Protein AF-A0A917FLI6-F1 (afdb_monomer_lite)

Radius of gyration: 16.05 Å; chains: 1; bounding box: 42×16×43 Å

Organism: NCBI:txid1340531

pLDDT: mean 85.55, std 10.09, range [57.19, 95.19]

Foldseek 3Di:
DVVVVVVVVVVVVVVVLQVVLVVVQVVCCVPVVDRCDRVSSSVVVVVVVVVCCVVCVPPDPPD

Sequence (63 aa):
MKGIVILAAVLVSLGLYALIAWGVSVLIAFVFDYDIGFWRTVAAMFLVSSASNLVFSGIKRSD

Structure (mmCIF, N/CA/C/O backbone):
data_AF-A0A917FLI6-F1
#
_entry.id   AF-A0A917FLI6-F1
#
loop_
_atom_site.group_PDB
_atom_site.id
_atom_site.type_symbol
_atom_site.label_atom_id
_atom_site.label_alt_id
_atom_site.label_comp_id
_atom_site.label_asym_id
_atom_site.label_entity_id
_atom_site.label_seq_id
_atom_site.pdbx_PDB_ins_code
_atom_site.Cartn_x
_atom_site.Cartn_y
_atom_site.Cartn_z
_atom_site.occupancy
_atom_site.B_iso_or_equiv
_atom_site.auth_seq_id
_atom_site.auth_comp_id
_atom_site.auth_asym_id
_atom_site.auth_atom_id
_atom_site.pdbx_PDB_model_num
ATOM 1 N N . MET A 1 1 ? 18.031 -4.186 -24.925 1.00 62.06 1 MET A N 1
ATOM 2 C CA . MET A 1 1 ? 17.606 -5.310 -24.054 1.00 62.06 1 MET A CA 1
ATOM 3 C C . MET A 1 1 ? 17.593 -4.958 -22.564 1.00 62.06 1 MET A C 1
ATOM 5 O O . MET A 1 1 ? 16.564 -5.170 -21.945 1.00 62.06 1 MET A O 1
ATOM 9 N N . LYS A 1 2 ? 18.650 -4.363 -21.981 1.00 71.50 2 LYS A N 1
ATOM 10 C CA . LYS A 1 2 ? 18.705 -4.050 -20.532 1.00 71.50 2 LYS A CA 1
ATOM 11 C C . LYS A 1 2 ? 17.569 -3.140 -20.015 1.00 71.50 2 LYS A C 1
ATOM 13 O O . LYS A 1 2 ? 17.023 -3.409 -18.955 1.00 71.50 2 LYS A O 1
ATOM 18 N N . GLY A 1 3 ? 17.158 -2.120 -20.778 1.00 79.00 3 GLY A N 1
ATOM 19 C CA . GLY A 1 3 ? 16.082 -1.201 -20.363 1.00 79.00 3 GLY A CA 1
ATOM 20 C C . GLY A 1 3 ? 14.694 -1.848 -20.248 1.00 79.00 3 GLY A C 1
ATOM 21 O O . GLY A 1 3 ? 13.943 -1.526 -19.336 1.00 79.00 3 GLY A O 1
ATOM 22 N N . ILE A 1 4 ? 14.378 -2.814 -21.117 1.00 85.00 4 ILE A N 1
ATOM 23 C CA . ILE A 1 4 ? 13.094 -3.536 -21.090 1.00 85.00 4 ILE A CA 1
ATOM 24 C C . ILE A 1 4 ? 13.014 -4.445 -19.857 1.00 85.00 4 ILE A C 1
ATOM 26 O O . ILE A 1 4 ? 11.970 -4.523 -19.220 1.00 85.00 4 ILE A O 1
ATOM 30 N N . VAL A 1 5 ? 14.127 -5.083 -19.481 1.00 86.19 5 VAL A N 1
ATOM 31 C CA . VAL A 1 5 ? 14.201 -5.932 -18.281 1.00 86.19 5 VAL A CA 1
ATOM 32 C C . VAL A 1 5 ? 13.993 -5.108 -17.007 1.00 86.19 5 VAL A C 1
ATOM 34 O O . VAL A 1 5 ? 13.258 -5.531 -16.120 1.00 86.19 5 VAL A O 1
ATOM 37 N N . ILE A 1 6 ? 14.579 -3.908 -16.936 1.00 88.88 6 ILE A N 1
ATOM 38 C CA . ILE A 1 6 ? 14.385 -2.991 -15.801 1.00 88.88 6 ILE A CA 1
ATOM 39 C C . ILE A 1 6 ? 12.921 -2.545 -15.714 1.00 88.88 6 ILE A C 1
ATOM 41 O O . ILE A 1 6 ? 12.327 -2.609 -14.642 1.00 88.88 6 ILE A O 1
ATOM 45 N N . LEU A 1 7 ? 12.313 -2.157 -16.839 1.00 90.00 7 LEU A N 1
ATOM 46 C CA . LEU A 1 7 ? 10.898 -1.776 -16.878 1.00 90.00 7 LEU A CA 1
ATOM 47 C C . LEU A 1 7 ? 9.977 -2.925 -16.449 1.00 90.00 7 LEU A C 1
ATOM 49 O O . LEU A 1 7 ? 9.060 -2.708 -15.660 1.00 90.00 7 LEU A O 1
ATOM 53 N N . ALA A 1 8 ? 10.243 -4.149 -16.909 1.00 89.44 8 ALA A N 1
ATOM 54 C CA . ALA A 1 8 ? 9.479 -5.326 -16.507 1.00 89.44 8 ALA A CA 1
ATOM 55 C C . ALA A 1 8 ? 9.588 -5.589 -14.995 1.00 89.44 8 ALA A C 1
ATOM 57 O O . ALA A 1 8 ? 8.573 -5.814 -14.339 1.00 89.44 8 ALA A O 1
ATOM 58 N N . ALA A 1 9 ? 10.791 -5.492 -14.420 1.00 89.25 9 ALA A N 1
ATOM 59 C CA . ALA A 1 9 ? 10.998 -5.660 -12.981 1.00 89.25 9 ALA A CA 1
ATOM 60 C C . ALA A 1 9 ? 10.248 -4.599 -12.153 1.00 89.25 9 ALA A C 1
ATOM 62 O O . ALA A 1 9 ? 9.650 -4.920 -11.122 1.00 89.25 9 ALA A O 1
ATOM 63 N N . VAL A 1 10 ? 10.229 -3.347 -12.620 1.00 91.56 10 VAL A N 1
ATOM 64 C CA . VAL A 1 10 ? 9.474 -2.262 -11.974 1.00 91.56 10 VAL A CA 1
ATOM 65 C C . VAL A 1 10 ? 7.971 -2.533 -12.037 1.00 91.56 10 VAL A C 1
ATOM 67 O O . VAL A 1 10 ? 7.296 -2.412 -11.018 1.00 91.56 10 VAL A O 1
ATOM 70 N N . LEU A 1 11 ? 7.445 -2.959 -13.188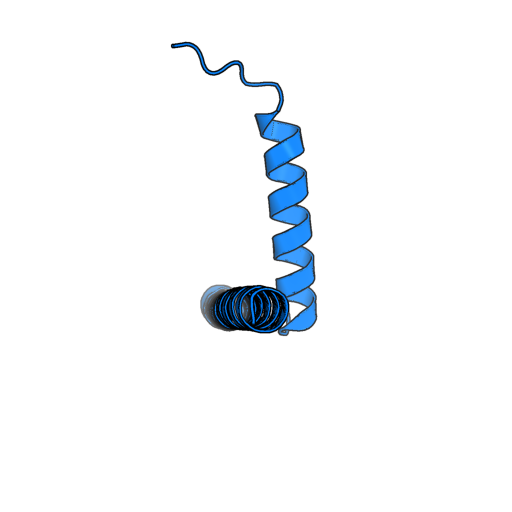 1.00 91.88 11 LEU A N 1
ATOM 71 C CA . LEU A 1 11 ? 6.021 -3.280 -13.340 1.00 91.88 11 LEU A CA 1
ATOM 72 C C . LEU A 1 11 ? 5.585 -4.438 -12.437 1.00 91.88 11 LEU A C 1
ATOM 74 O O . LEU A 1 11 ? 4.544 -4.346 -11.789 1.00 91.88 11 LEU A O 1
ATOM 78 N N . VAL A 1 12 ? 6.396 -5.495 -12.343 1.00 92.88 12 VAL A N 1
ATOM 79 C CA . VAL A 1 12 ? 6.136 -6.616 -11.426 1.00 92.88 12 VAL A CA 1
ATOM 80 C C . VAL A 1 12 ? 6.123 -6.135 -9.976 1.00 92.88 12 VAL A C 1
ATOM 82 O O . VAL A 1 12 ? 5.221 -6.487 -9.218 1.00 92.88 12 VAL A O 1
ATOM 85 N N . SER A 1 13 ? 7.07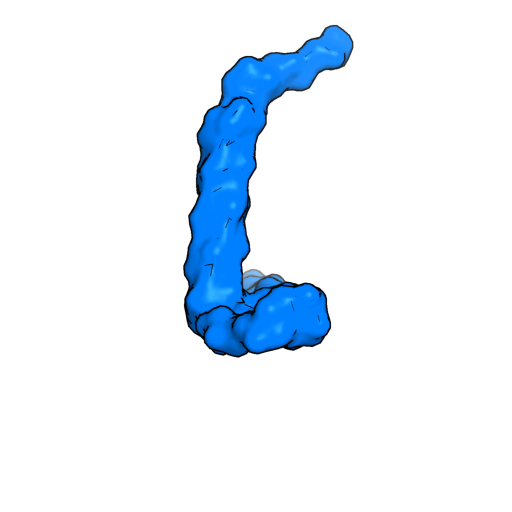8 -5.281 -9.604 1.00 89.88 13 SER A N 1
ATOM 86 C CA . SER A 1 13 ? 7.147 -4.713 -8.253 1.00 89.88 13 SER A CA 1
ATOM 87 C C . SER A 1 13 ? 5.910 -3.869 -7.934 1.00 89.88 13 SER A C 1
ATOM 89 O O . SER A 1 13 ? 5.309 -4.035 -6.876 1.00 89.88 13 SER A O 1
ATOM 91 N N . LEU A 1 14 ? 5.478 -3.011 -8.863 1.00 89.81 14 LEU A N 1
ATOM 92 C CA . LEU A 1 14 ? 4.258 -2.212 -8.714 1.00 89.81 14 LEU A CA 1
ATOM 93 C C . LEU A 1 14 ? 3.006 -3.091 -8.588 1.00 89.81 14 LEU A C 1
ATOM 95 O O . LEU A 1 14 ? 2.148 -2.805 -7.755 1.00 89.81 14 LEU A O 1
ATOM 99 N N . GLY A 1 15 ? 2.919 -4.178 -9.360 1.00 91.81 15 GLY A N 1
ATOM 100 C CA . GLY A 1 15 ? 1.827 -5.148 -9.263 1.00 91.81 15 GLY A CA 1
ATOM 101 C C . GLY A 1 15 ? 1.766 -5.839 -7.898 1.00 91.81 15 GLY A C 1
ATOM 102 O O . GLY A 1 15 ? 0.690 -5.960 -7.315 1.00 91.81 15 GLY A O 1
ATOM 103 N N . LEU A 1 16 ? 2.921 -6.223 -7.346 1.00 92.69 16 LEU A N 1
ATOM 104 C CA . LEU A 1 16 ? 3.026 -6.772 -5.991 1.00 92.69 16 LEU A CA 1
ATOM 105 C C . LEU A 1 16 ? 2.545 -5.774 -4.932 1.00 92.69 16 LEU A C 1
ATOM 107 O O . LEU A 1 16 ? 1.731 -6.135 -4.084 1.00 92.69 16 LEU A O 1
ATOM 111 N N . TYR A 1 17 ? 2.981 -4.514 -5.001 1.00 89.25 17 TYR A N 1
ATOM 112 C CA . TYR A 1 17 ? 2.510 -3.482 -4.072 1.00 89.25 17 TYR A CA 1
ATOM 113 C C . TYR A 1 17 ? 1.006 -3.228 -4.193 1.00 89.25 17 TYR A C 1
ATOM 115 O O . TYR A 1 17 ? 0.335 -3.070 -3.174 1.00 89.25 17 TYR A O 1
ATOM 123 N N . ALA A 1 18 ? 0.461 -3.237 -5.411 1.00 91.38 18 ALA A N 1
ATOM 124 C CA . ALA A 1 18 ? -0.975 -3.104 -5.632 1.00 91.38 18 ALA A CA 1
ATOM 125 C C . ALA A 1 18 ? -1.757 -4.274 -5.010 1.00 91.38 18 ALA A C 1
ATOM 127 O O . ALA A 1 18 ? -2.760 -4.048 -4.338 1.00 91.38 18 ALA A O 1
ATOM 128 N N . LEU A 1 19 ? -1.278 -5.513 -5.155 1.00 94.38 19 LEU A N 1
ATOM 129 C CA . LEU A 1 19 ? -1.898 -6.680 -4.519 1.00 94.38 19 LEU A CA 1
ATOM 130 C C . LEU A 1 19 ? -1.876 -6.589 -2.991 1.00 94.38 19 LEU A C 1
ATOM 132 O O . LEU A 1 19 ? -2.886 -6.879 -2.350 1.00 94.38 19 LEU A O 1
ATOM 136 N N . ILE A 1 20 ? -0.760 -6.147 -2.405 1.00 92.81 20 ILE A N 1
ATOM 137 C CA . ILE A 1 20 ? -0.660 -5.953 -0.953 1.00 92.81 20 ILE A CA 1
ATOM 138 C C . ILE A 1 20 ? -1.635 -4.864 -0.501 1.00 92.81 20 ILE A C 1
ATOM 140 O O . ILE A 1 20 ? -2.382 -5.080 0.448 1.00 92.81 20 ILE A O 1
ATOM 144 N N . ALA A 1 21 ? -1.679 -3.719 -1.186 1.00 91.62 21 ALA A N 1
ATOM 145 C CA . ALA A 1 21 ? -2.588 -2.631 -0.837 1.00 91.62 21 ALA A CA 1
ATOM 146 C C . ALA A 1 21 ? -4.059 -3.052 -0.932 1.00 91.62 21 ALA A C 1
ATOM 148 O O . ALA A 1 21 ? -4.857 -2.720 -0.056 1.00 91.62 21 ALA A O 1
ATOM 149 N N . TRP A 1 22 ? -4.411 -3.837 -1.952 1.00 93.94 22 TRP A N 1
ATOM 150 C CA . TRP A 1 22 ? -5.739 -4.429 -2.057 1.00 93.94 22 TRP A CA 1
ATOM 151 C C . TRP A 1 22 ? -6.026 -5.378 -0.887 1.00 93.94 22 TRP A C 1
ATOM 153 O O . TRP A 1 22 ? -7.038 -5.211 -0.208 1.00 93.94 22 TRP A O 1
ATOM 163 N N . GLY A 1 23 ? -5.111 -6.300 -0.577 1.00 93.56 23 GLY A N 1
ATOM 164 C CA . GLY A 1 23 ? -5.258 -7.223 0.550 1.00 93.56 23 GLY A CA 1
ATOM 165 C C . GLY A 1 23 ? -5.426 -6.502 1.891 1.00 93.56 23 GLY A C 1
ATOM 166 O O . GLY A 1 23 ? -6.310 -6.846 2.671 1.00 93.56 23 GLY A O 1
ATOM 167 N N . VAL A 1 24 ? -4.641 -5.449 2.132 1.00 92.25 24 VAL A N 1
ATOM 168 C CA . VAL A 1 24 ? -4.759 -4.610 3.333 1.00 92.25 24 VAL A CA 1
ATOM 169 C C . VAL A 1 24 ? -6.104 -3.881 3.361 1.00 92.25 24 VAL A C 1
ATOM 171 O O . VAL A 1 24 ? -6.719 -3.810 4.420 1.00 92.25 24 VAL A O 1
ATOM 174 N N . SER A 1 25 ? -6.600 -3.380 2.224 1.00 93.44 25 SER A N 1
ATOM 175 C CA . SER A 1 25 ? -7.909 -2.710 2.178 1.00 93.44 25 SER A CA 1
ATOM 176 C C . SER A 1 25 ? -9.048 -3.661 2.549 1.00 93.44 25 SER A C 1
ATOM 178 O O . SER A 1 25 ? -9.894 -3.311 3.370 1.00 93.44 25 SER A O 1
ATOM 180 N N . VAL A 1 26 ? -9.009 -4.894 2.032 1.00 93.69 26 VAL A N 1
ATOM 181 C CA . VAL A 1 26 ? -9.990 -5.940 2.345 1.00 93.69 26 VAL A CA 1
ATOM 182 C C . VAL A 1 26 ? -9.889 -6.348 3.812 1.00 93.69 26 VAL A C 1
ATOM 184 O O . VAL A 1 26 ? -10.908 -6.490 4.480 1.00 93.69 26 VAL A O 1
ATOM 187 N N . LEU A 1 27 ? -8.670 -6.497 4.336 1.00 92.62 27 LEU A N 1
ATOM 188 C CA . LEU A 1 27 ? -8.450 -6.851 5.736 1.00 92.62 27 LEU A CA 1
ATOM 189 C C . LEU A 1 27 ? -8.991 -5.776 6.685 1.00 92.62 27 LEU A C 1
ATOM 191 O O . LEU A 1 27 ? -9.622 -6.110 7.683 1.00 92.62 27 LEU A O 1
ATOM 195 N N . ILE A 1 28 ? -8.775 -4.496 6.377 1.00 91.50 28 ILE A N 1
ATOM 196 C CA . ILE A 1 28 ? -9.298 -3.391 7.188 1.00 91.50 28 ILE A CA 1
ATOM 197 C C . ILE A 1 28 ? -10.826 -3.382 7.157 1.00 91.50 28 ILE A C 1
ATOM 199 O O . ILE A 1 28 ? -11.442 -3.291 8.216 1.00 91.50 28 ILE A O 1
ATOM 203 N N . ALA A 1 29 ? -11.427 -3.538 5.975 1.00 93.50 29 ALA A N 1
ATOM 204 C CA . ALA A 1 29 ? -12.877 -3.627 5.849 1.00 93.50 29 ALA A CA 1
ATOM 205 C C . ALA A 1 29 ? -13.441 -4.808 6.652 1.00 93.50 29 ALA A C 1
ATOM 207 O O . ALA A 1 29 ? -14.437 -4.655 7.346 1.00 93.50 29 ALA A O 1
ATOM 208 N N . PHE A 1 30 ? -12.766 -5.959 6.630 1.00 93.38 30 PHE A N 1
ATOM 209 C CA . PHE A 1 30 ? -13.182 -7.139 7.385 1.00 93.38 30 PHE A CA 1
ATOM 210 C C . PHE A 1 30 ? -13.056 -6.968 8.908 1.00 93.38 30 PHE A C 1
ATOM 212 O O . PHE A 1 30 ? -13.935 -7.395 9.648 1.00 93.38 30 PHE A O 1
ATOM 219 N N . VAL A 1 31 ? -11.963 -6.369 9.391 1.00 95.19 31 VAL A N 1
ATOM 220 C CA . VAL A 1 31 ? -11.681 -6.261 10.835 1.00 95.19 31 VAL A CA 1
ATOM 221 C C . VAL A 1 31 ? -12.431 -5.101 11.487 1.00 95.19 31 VAL A C 1
ATOM 223 O O . VAL A 1 31 ? -12.874 -5.223 12.627 1.00 95.19 31 VAL A O 1
ATOM 226 N N . PHE A 1 32 ? -12.549 -3.972 10.790 1.00 93.12 32 PHE A N 1
ATOM 227 C CA . PHE A 1 32 ? -13.074 -2.725 11.352 1.00 93.12 32 PHE A CA 1
ATOM 228 C C . PHE A 1 32 ? -14.461 -2.351 10.820 1.00 93.12 32 PHE A C 1
ATOM 230 O O . PHE A 1 32 ? -14.967 -1.297 11.197 1.00 93.12 32 PHE A O 1
ATOM 237 N N . ASP A 1 33 ? -15.052 -3.178 9.947 1.00 91.62 33 ASP A N 1
ATOM 238 C CA . ASP A 1 33 ? -16.325 -2.912 9.256 1.00 91.62 33 ASP A CA 1
ATOM 239 C C . ASP A 1 33 ? -16.348 -1.529 8.573 1.00 91.62 33 ASP A C 1
ATOM 241 O O . ASP A 1 33 ? -17.357 -0.828 8.509 1.00 91.62 33 ASP A O 1
A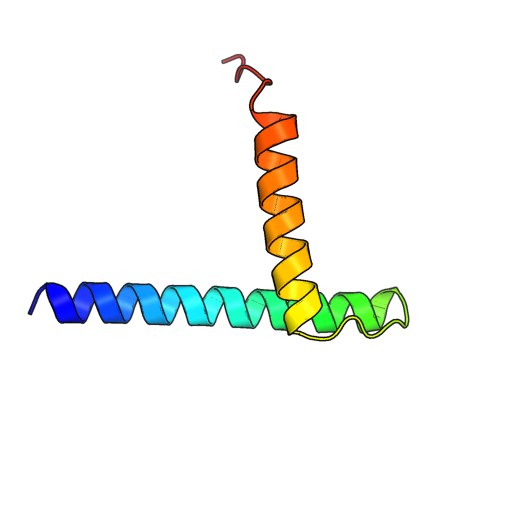TOM 245 N N . TYR A 1 34 ? -15.175 -1.092 8.103 1.00 89.56 34 TYR A N 1
ATOM 246 C CA . TYR A 1 34 ? -14.957 0.238 7.549 1.00 89.56 34 TYR A CA 1
ATOM 247 C C . TYR A 1 34 ? -14.212 0.160 6.221 1.00 89.56 34 TYR A C 1
ATOM 249 O O . TYR A 1 34 ? -13.066 -0.292 6.155 1.00 89.56 34 TYR A O 1
ATOM 257 N N . ASP A 1 35 ? -14.849 0.648 5.157 1.00 88.12 35 ASP A N 1
ATOM 258 C CA . ASP A 1 35 ? -14.243 0.683 3.831 1.00 88.12 35 ASP A CA 1
ATOM 259 C C . ASP A 1 35 ? -13.374 1.936 3.649 1.00 88.12 35 ASP A C 1
ATOM 261 O O . ASP A 1 35 ? -13.849 3.051 3.416 1.00 88.12 35 ASP A O 1
ATOM 265 N N . ILE A 1 36 ? -12.060 1.735 3.749 1.00 86.25 36 ILE A N 1
ATOM 266 C CA . ILE A 1 36 ? -11.059 2.755 3.427 1.00 86.25 36 ILE A CA 1
ATOM 267 C C . ILE A 1 36 ? -10.936 2.951 1.908 1.00 86.25 36 ILE A C 1
ATOM 269 O O . ILE A 1 36 ? -10.645 4.060 1.455 1.00 86.25 36 ILE A O 1
ATOM 273 N N . GLY A 1 37 ? -11.167 1.911 1.108 1.00 89.44 37 GLY A N 1
ATOM 274 C CA . GLY A 1 37 ? -10.926 1.913 -0.330 1.00 89.44 37 GLY A CA 1
ATOM 275 C C . GLY A 1 37 ? -9.440 1.880 -0.720 1.00 89.44 37 GLY A C 1
ATOM 276 O O . GLY A 1 37 ? -8.554 2.387 -0.029 1.00 89.44 37 GLY A O 1
ATOM 277 N N . PHE A 1 38 ? -9.162 1.316 -1.899 1.00 88.19 38 PHE A N 1
ATOM 278 C CA . PHE A 1 38 ? -7.807 1.017 -2.384 1.00 88.19 38 PHE A CA 1
ATOM 279 C C . PHE A 1 38 ? -6.824 2.198 -2.297 1.00 88.19 38 PHE A C 1
ATOM 281 O O . PHE A 1 38 ? -5.762 2.089 -1.687 1.00 88.19 38 PHE A O 1
ATOM 288 N N . TRP A 1 39 ? -7.176 3.352 -2.874 1.00 89.94 39 TRP A N 1
ATOM 289 C CA . TRP A 1 39 ? -6.265 4.501 -2.962 1.00 89.94 39 TRP A CA 1
ATOM 290 C C . TRP A 1 39 ? -5.905 5.099 -1.602 1.00 89.94 39 TRP A C 1
ATOM 292 O O . TRP A 1 39 ? -4.780 5.563 -1.409 1.00 89.94 39 TRP A O 1
ATOM 302 N N . ARG A 1 40 ? -6.832 5.063 -0.639 1.00 90.50 40 ARG A N 1
ATOM 303 C CA . ARG A 1 40 ? -6.555 5.535 0.720 1.00 90.50 40 ARG A CA 1
ATOM 304 C C . ARG A 1 40 ? -5.686 4.537 1.4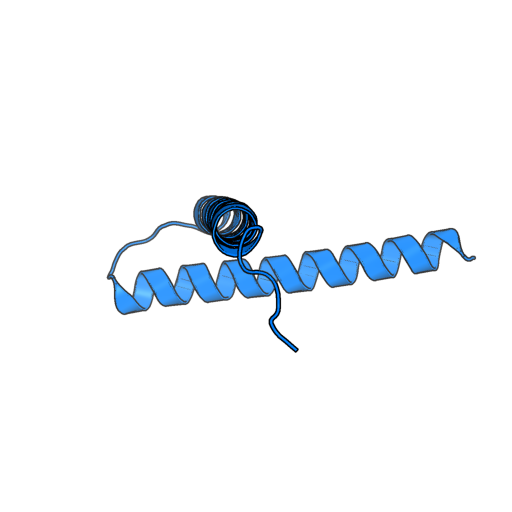78 1.00 90.50 40 ARG A C 1
ATOM 306 O O . ARG A 1 40 ? -4.798 4.966 2.209 1.00 90.50 40 ARG A O 1
ATOM 313 N N . THR A 1 41 ? -5.864 3.234 1.255 1.00 91.56 41 THR A N 1
ATOM 314 C CA . THR A 1 41 ? -4.967 2.209 1.805 1.00 91.56 41 THR A CA 1
ATOM 315 C C . THR A 1 41 ? -3.546 2.363 1.265 1.00 91.56 41 THR A C 1
ATOM 317 O O . THR A 1 41 ? -2.603 2.342 2.052 1.00 91.56 41 THR A O 1
ATOM 320 N N . VAL A 1 42 ? -3.377 2.611 -0.040 1.00 90.19 42 VAL A N 1
ATOM 321 C CA . VAL A 1 42 ? -2.061 2.910 -0.635 1.00 90.19 42 VAL A CA 1
ATOM 322 C C . VAL A 1 42 ? -1.420 4.119 0.056 1.00 90.19 42 VAL A C 1
ATOM 324 O O . VAL A 1 42 ? -0.282 4.033 0.517 1.00 90.19 42 VAL A O 1
ATOM 327 N N . ALA A 1 43 ? -2.153 5.230 0.191 1.00 89.88 43 ALA A N 1
ATOM 328 C CA . ALA A 1 43 ? -1.649 6.432 0.858 1.00 89.88 43 ALA A CA 1
ATOM 329 C C . ALA A 1 43 ? -1.268 6.175 2.329 1.00 89.88 43 ALA A C 1
ATOM 331 O O . ALA A 1 43 ? -0.215 6.624 2.785 1.00 89.88 43 ALA A O 1
ATOM 332 N N . ALA A 1 44 ? -2.083 5.409 3.059 1.00 89.06 44 ALA A N 1
ATOM 333 C CA . ALA A 1 44 ? -1.805 5.024 4.439 1.00 89.06 44 ALA A CA 1
ATOM 334 C C . ALA A 1 44 ? -0.538 4.166 4.551 1.00 89.06 44 ALA A C 1
ATOM 336 O O . ALA A 1 44 ? 0.282 4.410 5.430 1.00 89.06 44 ALA A O 1
ATOM 337 N N . MET A 1 45 ? -0.321 3.216 3.638 1.00 88.19 45 MET A N 1
ATOM 338 C CA . MET A 1 45 ? 0.902 2.408 3.612 1.00 88.19 45 MET A CA 1
ATOM 339 C C . MET A 1 45 ? 2.156 3.263 3.386 1.00 88.19 45 MET A C 1
ATOM 341 O O . MET A 1 45 ? 3.163 3.060 4.067 1.00 88.19 45 MET A O 1
ATOM 345 N N . PHE A 1 46 ? 2.099 4.253 2.486 1.00 87.56 46 PHE A N 1
ATOM 346 C CA . PHE A 1 46 ? 3.203 5.200 2.284 1.00 87.56 46 PHE A CA 1
ATOM 347 C C . PHE A 1 46 ? 3.473 6.054 3.527 1.00 87.56 46 PHE A C 1
ATOM 349 O O . PHE A 1 46 ? 4.634 6.246 3.903 1.00 87.56 46 PHE A O 1
ATOM 356 N N . LEU A 1 47 ? 2.417 6.538 4.186 1.00 88.75 47 LEU A N 1
ATOM 357 C CA . LEU A 1 47 ? 2.532 7.294 5.433 1.00 88.75 47 LEU A CA 1
ATOM 358 C C . LEU A 1 47 ? 3.129 6.447 6.554 1.00 88.75 47 LEU A C 1
ATOM 360 O O . LEU A 1 47 ? 4.052 6.906 7.218 1.00 88.75 47 LEU A O 1
ATOM 364 N N . VAL A 1 48 ? 2.661 5.209 6.730 1.00 88.31 48 VAL A N 1
ATOM 365 C CA . VAL A 1 48 ? 3.200 4.273 7.725 1.00 88.31 48 VAL A CA 1
ATOM 366 C C . VAL A 1 48 ? 4.668 3.987 7.442 1.00 88.31 48 VAL A C 1
ATOM 368 O O . VAL A 1 48 ? 5.479 4.103 8.350 1.00 88.31 48 VAL A O 1
ATOM 371 N N . SER A 1 49 ? 5.044 3.701 6.193 1.00 85.75 49 SER A N 1
ATOM 372 C CA . SER A 1 49 ? 6.446 3.467 5.831 1.00 85.75 49 SER A CA 1
ATOM 373 C C . SER A 1 49 ? 7.330 4.682 6.130 1.00 85.75 49 SER A C 1
ATOM 375 O O . SER A 1 49 ? 8.404 4.542 6.718 1.00 85.75 49 SER A O 1
ATOM 377 N N . SER A 1 50 ? 6.860 5.883 5.791 1.00 85.75 50 SER A N 1
ATOM 378 C CA . SER A 1 50 ? 7.584 7.131 6.055 1.00 85.75 50 SER A CA 1
ATOM 379 C C . SER A 1 50 ? 7.705 7.403 7.556 1.00 85.75 50 SER A C 1
ATOM 381 O O . SER A 1 50 ? 8.785 7.732 8.042 1.00 85.75 50 SER A O 1
ATOM 383 N N . ALA A 1 51 ? 6.620 7.205 8.307 1.00 84.81 51 ALA A N 1
ATOM 384 C CA . ALA A 1 51 ? 6.593 7.351 9.755 1.00 84.81 51 ALA A CA 1
ATOM 385 C C . ALA A 1 51 ? 7.498 6.323 10.445 1.00 84.81 51 ALA A C 1
ATOM 387 O O . ALA A 1 51 ? 8.262 6.694 11.328 1.00 84.81 51 ALA A O 1
ATOM 388 N N . SER A 1 52 ? 7.485 5.058 10.017 1.00 83.81 52 SER A N 1
ATOM 389 C CA . SER A 1 52 ? 8.400 4.029 10.514 1.00 83.81 52 SER A CA 1
ATOM 390 C C . SER A 1 52 ? 9.851 4.417 10.256 1.00 83.81 52 SER A C 1
ATOM 392 O O . SER A 1 52 ? 10.658 4.358 11.175 1.00 83.81 52 SER A O 1
ATOM 394 N N . ASN A 1 53 ? 10.189 4.890 9.056 1.00 83.62 53 ASN A N 1
ATOM 395 C CA . ASN A 1 53 ? 11.547 5.352 8.780 1.00 83.62 53 ASN A CA 1
ATOM 396 C C . ASN A 1 53 ? 11.948 6.505 9.702 1.00 83.62 53 ASN A C 1
ATOM 398 O O . ASN A 1 53 ? 13.053 6.489 10.224 1.00 83.62 53 ASN A O 1
ATOM 402 N N . LEU A 1 54 ? 11.062 7.466 9.969 1.00 82.12 54 LEU A N 1
ATOM 403 C CA . LEU A 1 54 ? 11.354 8.564 10.894 1.00 82.12 54 LEU A CA 1
ATOM 404 C C . LEU A 1 54 ? 11.524 8.075 12.339 1.00 82.12 54 LEU A C 1
ATOM 406 O O . LEU A 1 54 ? 12.529 8.394 12.970 1.00 82.12 54 LEU A O 1
ATOM 410 N N . VAL A 1 55 ? 10.592 7.260 12.838 1.00 79.12 55 VAL A N 1
ATOM 411 C CA . VAL A 1 55 ? 10.602 6.726 14.210 1.00 79.12 55 VAL A CA 1
ATOM 412 C C . VAL A 1 55 ? 11.811 5.818 14.450 1.00 79.12 55 VAL A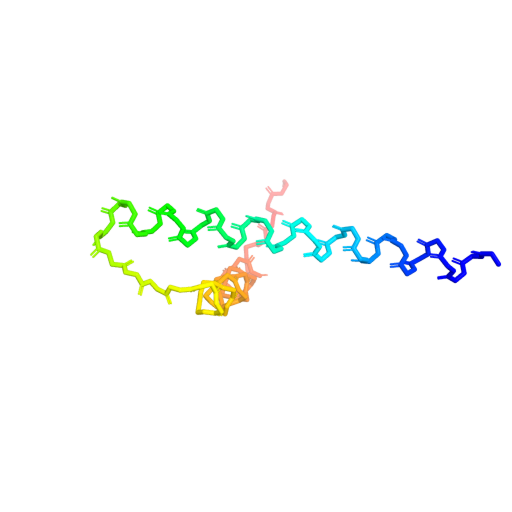 C 1
ATOM 414 O O . VAL A 1 55 ? 12.453 5.903 15.494 1.00 79.12 55 VAL A O 1
ATOM 417 N N . PHE A 1 56 ? 12.158 4.978 13.477 1.00 78.12 56 PHE A N 1
ATOM 418 C CA . PHE A 1 56 ? 13.244 4.007 13.593 1.00 78.12 56 PHE A CA 1
ATOM 419 C C . PHE A 1 56 ? 14.591 4.516 13.054 1.00 78.12 56 PHE A C 1
ATOM 421 O O . PHE A 1 56 ? 15.602 3.859 13.287 1.00 78.12 56 PHE A O 1
ATOM 428 N N . SER A 1 57 ? 14.659 5.697 12.418 1.00 67.94 57 SER A N 1
ATOM 429 C CA . SER A 1 57 ? 15.927 6.292 11.938 1.00 67.94 57 SER A CA 1
ATOM 430 C C . SER A 1 57 ? 16.925 6.597 13.058 1.00 67.94 57 SER A C 1
ATOM 432 O O . SER A 1 57 ? 18.129 6.630 12.815 1.00 67.94 57 SER A O 1
ATOM 434 N N . GLY A 1 58 ? 16.433 6.812 14.282 1.00 60.84 58 GLY A N 1
ATOM 435 C CA . GLY A 1 58 ? 17.250 7.117 15.456 1.00 60.84 58 GLY A CA 1
ATOM 436 C C . 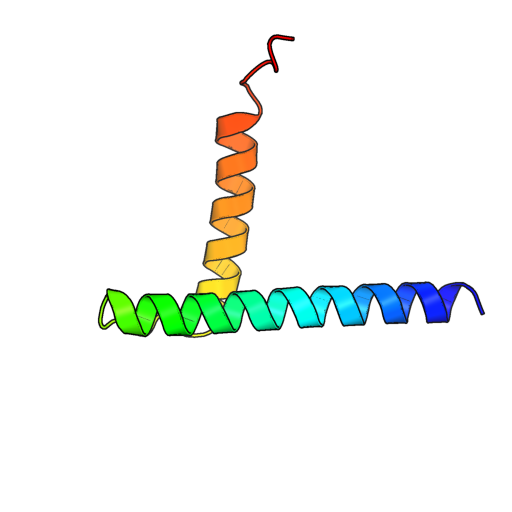GLY A 1 58 ? 17.689 5.897 16.269 1.00 60.84 58 GLY A C 1
ATOM 437 O O . GLY A 1 58 ? 18.546 6.035 17.144 1.00 60.84 58 GLY A O 1
ATOM 438 N N . ILE A 1 59 ? 17.141 4.703 16.007 1.00 63.41 59 ILE A N 1
ATOM 439 C CA . ILE A 1 59 ? 17.562 3.489 16.710 1.00 63.41 59 ILE A CA 1
ATOM 440 C C . ILE A 1 59 ? 18.861 3.017 16.059 1.00 63.41 59 ILE A C 1
ATOM 442 O O . ILE A 1 59 ? 18.850 2.308 15.053 1.00 63.41 59 ILE A O 1
ATOM 446 N N . LYS A 1 60 ? 20.001 3.426 16.635 1.00 60.50 60 LYS A N 1
ATOM 447 C CA . LYS A 1 60 ? 21.284 2.758 16.387 1.00 60.50 60 LYS A CA 1
ATOM 448 C C . LYS A 1 60 ? 21.039 1.264 16.566 1.00 60.50 60 LYS A C 1
ATOM 450 O O . LYS A 1 60 ? 20.698 0.829 17.662 1.00 60.50 60 LYS A O 1
ATOM 455 N N . ARG A 1 61 ? 21.198 0.501 15.485 1.00 63.03 61 ARG A N 1
ATOM 456 C CA . ARG A 1 61 ? 21.333 -0.953 15.541 1.00 63.03 61 ARG A CA 1
ATOM 457 C C . ARG A 1 61 ? 22.544 -1.209 16.441 1.00 63.03 61 ARG A C 1
ATOM 459 O O . ARG A 1 61 ? 23.673 -0.962 16.030 1.00 63.03 61 ARG A O 1
ATOM 466 N N . SER A 1 62 ? 22.293 -1.502 17.713 1.00 58.81 62 SER A N 1
ATOM 467 C CA . SER A 1 62 ? 23.323 -1.941 18.642 1.00 58.81 62 SER A CA 1
ATOM 468 C C . SER A 1 62 ? 23.603 -3.393 18.287 1.00 58.81 62 SER A C 1
ATOM 470 O O . SER A 1 62 ? 22.893 -4.285 18.754 1.00 58.81 62 SER A O 1
ATOM 472 N N . ASP A 1 63 ? 24.541 -3.579 17.362 1.00 57.19 63 ASP A N 1
ATOM 473 C CA . ASP A 1 63 ? 25.288 -4.830 17.259 1.00 57.19 63 ASP A CA 1
ATOM 474 C C . ASP A 1 63 ? 26.140 -5.024 18.526 1.00 57.19 63 ASP A C 1
ATOM 476 O O . ASP A 1 63 ? 26.618 -4.000 19.082 1.00 57.19 63 ASP A O 1
#

Secondary structure (DSSP, 8-state):
-HHHHHHHHHHHHHHHHHHHHHHHHHHHHHHHS----HHHHHHHHHHHHHHHHHHHTT-----